Protein AF-A0A8H3LZX5-F1 (afdb_monomer)

Nearest PDB structures (foldseek):
  8cwy-assembly1_F  TM=4.988E-01  e=9.018E+00  synthetic construct

Mean predicted aligned error: 12.33 Å

Organism: NCBI:txid94130

Secondary structure (DSSP, 8-state):
------HHHHHHHHHHHHHH-SSHHHHHHHHHHHHHHHHHTT--HHHHHTT--HHHHHHHHHHHHHHHHHHHHTT----S---HHHHHHHHHT--TTSSTHHHHHHHHHHHHTT-

Sequence (115 aa):
MWDSFSEKEVKAIARVIAKTSPNPVACTSN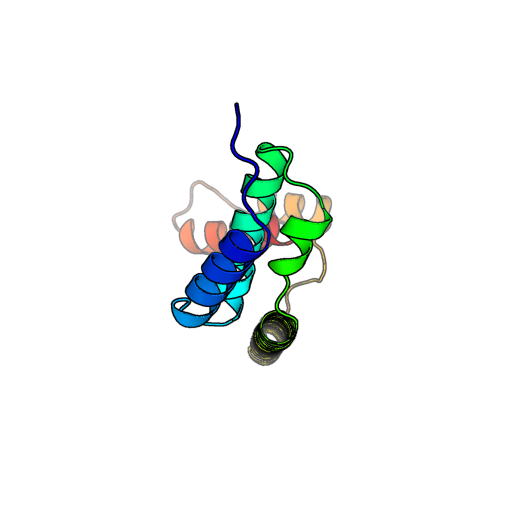LSRLRIELQKLNTPKAVIKVTKIPEITTLSNKIQKKKSLLCEDEGIHYPDYFSLESVKEKLNLYDVSKTSIVQALANVMIMLCRN

pLDDT: mean 81.79, std 14.51, range [39.59, 97.5]

Solvent-accessible surface area (backbone atoms only — not comparable to full-atom values): 6752 Å² total; per-residue (Å²): 132,82,81,73,79,48,54,66,57,47,36,48,51,41,50,48,46,59,71,70,35,93,43,43,56,57,26,51,52,54,47,52,53,52,46,53,55,40,51,76,68,69,50,56,68,73,43,54,54,56,50,66,54,68,67,45,53,53,50,22,54,52,52,53,51,52,52,51,51,51,37,46,75,72,68,53,74,72,70,91,57,70,54,69,66,62,52,48,56,55,53,73,69,56,63,86,90,48,90,63,51,66,65,53,47,51,53,50,51,57,59,64,73,51,106

Foldseek 3Di:
DPPQDDLVNLLVVLVVLVVPQPALQSSVVVLVVVLVVSVVVVHDPVSNVSSDDPVSVVRNVVVVVVVVVVCVVVVVDDPLADDPVNLVVLVVPDDPVDPCCVVSVVVNVSRVVRD

Structure (mmCIF, N/CA/C/O backbone):
data_AF-A0A8H3LZX5-F1
#
_entry.id   AF-A0A8H3LZX5-F1
#
loop_
_atom_site.group_PDB
_atom_site.id
_atom_site.type_symbol
_atom_site.label_atom_id
_atom_site.label_alt_id
_atom_site.label_comp_id
_atom_site.label_asym_id
_atom_site.label_entity_id
_atom_site.label_seq_id
_atom_site.pdbx_PDB_ins_code
_atom_site.Cartn_x
_atom_site.Cartn_y
_atom_site.Cartn_z
_atom_site.occupancy
_atom_site.B_iso_or_equiv
_atom_site.auth_seq_id
_atom_site.auth_comp_id
_atom_site.auth_asym_id
_atom_site.auth_atom_id
_atom_site.pdbx_PDB_model_num
ATOM 1 N N . MET A 1 1 ? -22.753 18.251 14.763 1.00 39.59 1 MET A N 1
ATOM 2 C CA . MET A 1 1 ? -22.286 16.953 15.284 1.00 39.59 1 MET A CA 1
ATOM 3 C C . MET A 1 1 ? -21.623 16.264 14.106 1.00 39.59 1 MET A C 1
ATOM 5 O O . MET A 1 1 ? -22.315 16.002 13.138 1.00 39.59 1 MET A O 1
ATOM 9 N N . TRP A 1 2 ? -20.292 16.168 14.076 1.00 47.31 2 TRP A N 1
ATOM 10 C CA . TRP A 1 2 ? -19.619 15.420 13.012 1.00 47.31 2 TRP A CA 1
ATOM 11 C C . TRP A 1 2 ? -19.793 13.953 13.366 1.00 47.31 2 TRP A C 1
ATOM 13 O O . TRP A 1 2 ? -19.258 13.527 14.389 1.00 47.31 2 TRP A O 1
ATOM 23 N N . ASP A 1 3 ? -20.587 13.221 12.592 1.00 57.88 3 ASP A N 1
ATOM 24 C CA . ASP A 1 3 ? -20.697 11.782 12.785 1.00 57.88 3 ASP A CA 1
ATOM 25 C C . ASP A 1 3 ? -19.311 11.186 12.546 1.00 57.88 3 ASP A C 1
ATOM 27 O O . ASP A 1 3 ? -18.765 11.198 11.441 1.00 57.88 3 ASP A O 1
ATOM 31 N N . SER A 1 4 ? -18.680 10.753 13.631 1.00 71.25 4 SER A N 1
ATOM 32 C CA . SER A 1 4 ? -17.426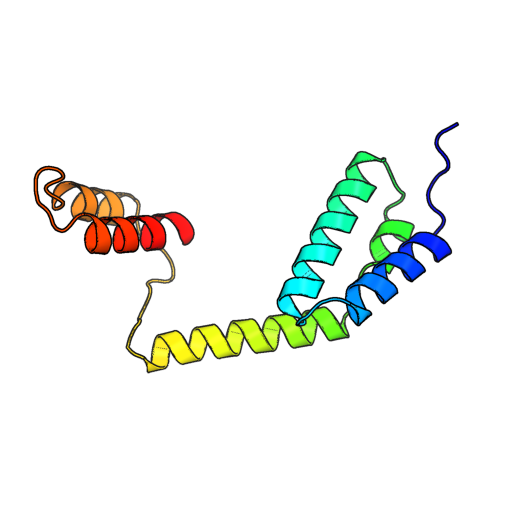 10.031 13.581 1.00 71.25 4 SER A CA 1
ATOM 33 C C . SER A 1 4 ? -17.691 8.726 12.840 1.00 71.25 4 SER A C 1
ATOM 35 O O . SER A 1 4 ? -18.433 7.876 13.327 1.00 71.25 4 SER A O 1
ATOM 37 N N . PHE A 1 5 ? -17.096 8.574 11.651 1.00 77.50 5 PHE A N 1
ATOM 38 C CA . PHE A 1 5 ? -17.208 7.345 10.869 1.00 77.50 5 PHE A CA 1
ATOM 39 C C . PHE A 1 5 ? -16.943 6.129 11.757 1.00 77.50 5 PHE A C 1
ATOM 41 O O . PHE A 1 5 ? -15.894 6.031 12.408 1.00 77.50 5 PHE A O 1
ATOM 48 N N . SER A 1 6 ? -17.887 5.192 11.779 1.00 89.00 6 SER A N 1
ATOM 49 C CA . SER A 1 6 ? -17.730 3.983 12.569 1.00 89.00 6 SER A CA 1
ATOM 50 C C . SER A 1 6 ? -16.642 3.095 11.969 1.00 89.00 6 SER A C 1
ATOM 52 O O . SER A 1 6 ? -16.397 3.067 10.757 1.00 89.00 6 SER A O 1
ATOM 54 N N . GLU A 1 7 ? -16.004 2.288 12.816 1.00 92.06 7 GLU A N 1
ATOM 55 C CA . GLU A 1 7 ? -15.012 1.309 12.366 1.00 92.06 7 GLU A CA 1
ATOM 56 C C . GLU A 1 7 ? -15.577 0.377 11.278 1.00 92.06 7 GLU A C 1
ATOM 58 O O . GLU A 1 7 ? -14.888 0.033 10.315 1.00 92.06 7 GLU A O 1
ATOM 63 N N . LYS A 1 8 ? -16.855 -0.003 11.403 1.00 93.00 8 LYS A N 1
ATOM 64 C CA . LYS A 1 8 ? -17.537 -0.893 10.457 1.00 93.00 8 LYS A CA 1
ATOM 65 C C . LYS A 1 8 ? -17.676 -0.259 9.075 1.00 93.00 8 LYS A C 1
ATOM 67 O O . LYS A 1 8 ? -17.392 -0.938 8.088 1.00 93.00 8 LYS A O 1
ATOM 72 N N . GLU A 1 9 ? -18.059 1.013 9.002 1.00 92.94 9 GLU A N 1
ATOM 73 C CA . GLU A 1 9 ? -18.208 1.745 7.737 1.00 92.94 9 GLU A CA 1
ATOM 74 C C . GLU A 1 9 ? -16.864 1.908 7.033 1.00 92.94 9 GLU A C 1
ATOM 76 O O . GLU A 1 9 ? -16.721 1.530 5.870 1.00 92.94 9 GLU A O 1
ATOM 81 N N . VAL A 1 10 ? -15.838 2.363 7.758 1.00 94.50 10 VAL A N 1
ATOM 82 C CA . VAL A 1 10 ? -14.487 2.526 7.199 1.00 94.50 10 VAL A CA 1
ATOM 83 C C . VAL A 1 10 ? -13.930 1.190 6.708 1.00 94.50 10 VAL A C 1
ATOM 85 O O . VAL A 1 10 ? -13.340 1.111 5.625 1.00 94.50 10 VAL A O 1
ATOM 88 N N . LYS A 1 11 ? -14.164 0.106 7.457 1.00 95.50 11 LYS A N 1
ATOM 89 C CA . LYS A 1 11 ? -13.765 -1.247 7.053 1.00 95.50 11 LYS A CA 1
ATOM 90 C C . LYS A 1 11 ? -14.522 -1.726 5.812 1.00 95.50 11 LYS A C 1
ATOM 92 O O . LYS A 1 11 ? -13.937 -2.440 4.998 1.00 95.50 11 LYS A O 1
ATOM 97 N N . ALA A 1 12 ? -15.799 -1.376 5.662 1.00 96.12 12 ALA A N 1
ATOM 98 C CA . ALA A 1 12 ? -16.585 -1.717 4.478 1.00 96.12 12 ALA A CA 1
ATOM 99 C C . ALA A 1 12 ? -16.066 -0.976 3.237 1.00 96.12 12 ALA A C 1
ATOM 101 O O . ALA A 1 12 ? -15.797 -1.618 2.223 1.00 96.12 12 ALA A O 1
ATOM 102 N N . ILE A 1 13 ? -15.813 0.332 3.346 1.00 95.62 13 ILE A N 1
ATOM 103 C CA . ILE A 1 13 ? -15.239 1.147 2.264 1.00 95.62 13 ILE A CA 1
ATOM 104 C C . ILE A 1 13 ? -13.882 0.585 1.829 1.00 95.62 13 ILE A C 1
ATOM 106 O O . ILE A 1 13 ? -13.653 0.371 0.640 1.00 95.62 13 ILE A O 1
ATOM 110 N N . ALA A 1 14 ? -12.997 0.272 2.781 1.00 96.44 14 ALA A N 1
ATOM 111 C CA . ALA A 1 14 ? -11.688 -0.301 2.473 1.00 96.44 14 ALA A CA 1
ATOM 112 C C . ALA A 1 14 ? -11.792 -1.632 1.702 1.00 96.44 14 ALA A C 1
ATOM 114 O O . ALA A 1 14 ? -11.022 -1.863 0.770 1.00 96.44 14 ALA A O 1
ATOM 115 N N . ARG A 1 15 ? -12.766 -2.491 2.041 1.00 96.25 15 ARG A N 1
ATOM 116 C CA . ARG A 1 15 ? -13.022 -3.742 1.304 1.00 96.25 15 ARG A CA 1
ATOM 117 C C . ARG A 1 15 ? -13.571 -3.495 -0.094 1.00 96.25 15 ARG A C 1
ATOM 119 O O . ARG A 1 15 ? -13.171 -4.193 -1.020 1.00 96.25 15 ARG A O 1
ATOM 126 N N . VAL A 1 16 ? -14.467 -2.521 -0.255 1.0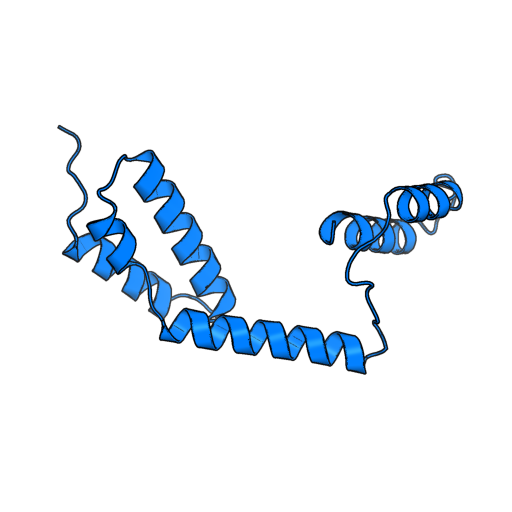0 97.50 16 VAL A N 1
ATOM 127 C CA . VAL A 1 16 ? -14.976 -2.138 -1.577 1.00 97.50 16 VAL A CA 1
ATOM 128 C C . VAL A 1 16 ? -13.823 -1.656 -2.451 1.00 97.50 16 VAL A C 1
ATOM 130 O O . VAL A 1 16 ? -13.659 -2.189 -3.541 1.00 97.50 16 VAL A O 1
ATOM 133 N N . ILE A 1 17 ? -12.965 -0.761 -1.944 1.00 96.81 17 ILE A N 1
ATOM 134 C CA . ILE A 1 17 ? -11.755 -0.305 -2.650 1.00 96.81 17 ILE A CA 1
ATOM 135 C C . ILE A 1 17 ? -10.876 -1.494 -3.048 1.00 96.81 17 ILE A C 1
ATOM 137 O O . ILE A 1 17 ? -10.421 -1.556 -4.188 1.00 96.81 17 ILE A O 1
ATOM 141 N N . ALA A 1 18 ? -10.654 -2.452 -2.145 1.00 95.56 18 ALA A N 1
ATOM 142 C CA . ALA A 1 18 ? -9.858 -3.640 -2.446 1.00 95.56 18 ALA A CA 1
ATOM 143 C C . ALA A 1 18 ? -10.461 -4.512 -3.552 1.00 95.56 18 ALA A C 1
ATOM 145 O O . ALA A 1 18 ? -9.720 -5.064 -4.360 1.00 95.56 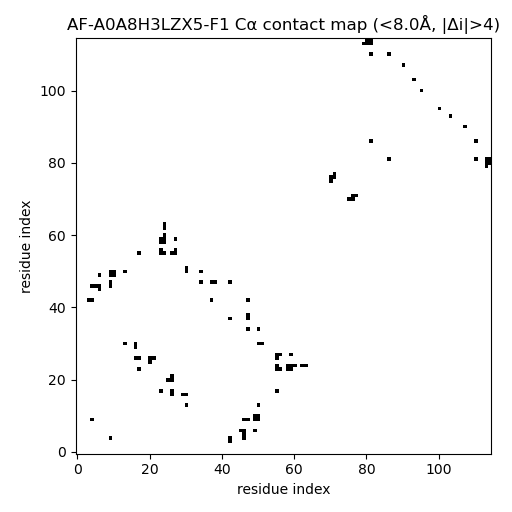18 ALA A O 1
ATOM 146 N N . LYS A 1 19 ? -11.792 -4.606 -3.614 1.00 95.94 19 LYS A N 1
ATOM 147 C CA . LYS A 1 19 ? -12.507 -5.403 -4.615 1.00 95.94 19 LYS A CA 1
ATOM 148 C C . LYS A 1 19 ? -12.602 -4.713 -5.978 1.00 95.94 19 LYS A C 1
ATOM 150 O O . LYS A 1 19 ? -12.592 -5.397 -6.994 1.00 95.94 19 LYS A O 1
ATOM 155 N N . THR A 1 20 ? -12.736 -3.389 -6.008 1.00 96.50 20 THR A N 1
ATOM 156 C CA . THR A 1 20 ? -12.939 -2.619 -7.248 1.00 96.50 20 THR A CA 1
ATOM 157 C C . THR A 1 20 ? -11.643 -2.115 -7.869 1.00 96.50 20 THR A C 1
ATOM 159 O O . THR A 1 20 ? -11.636 -1.722 -9.033 1.00 96.50 20 THR A O 1
ATOM 162 N N . SER A 1 21 ? -10.541 -2.103 -7.115 1.00 94.38 21 SER A N 1
ATOM 163 C CA . SER A 1 21 ? -9.262 -1.627 -7.632 1.00 94.38 21 SER A CA 1
ATOM 164 C C . SER A 1 21 ? -8.716 -2.571 -8.711 1.00 94.38 21 SER A C 1
ATOM 166 O O . SER A 1 21 ? -8.662 -3.780 -8.494 1.00 94.38 21 SER A O 1
ATOM 168 N N . PRO A 1 22 ? -8.225 -2.039 -9.844 1.00 93.69 22 PRO A N 1
ATOM 169 C CA . PRO A 1 22 ? -7.795 -2.853 -10.983 1.00 93.69 22 PRO A CA 1
ATOM 170 C C . PRO A 1 22 ? -6.516 -3.656 -10.713 1.00 93.69 22 PRO A C 1
ATOM 172 O O . PRO A 1 22 ? -6.223 -4.617 -11.415 1.00 93.69 22 PRO A O 1
ATOM 175 N N . ASN A 1 23 ? -5.714 -3.247 -9.726 1.00 94.38 23 ASN A N 1
ATOM 176 C CA . ASN A 1 23 ? -4.531 -3.977 -9.284 1.00 94.38 23 ASN A CA 1
ATOM 177 C C . ASN A 1 23 ? -4.139 -3.578 -7.843 1.00 94.38 23 ASN A C 1
ATOM 179 O O . ASN A 1 23 ? -4.587 -2.534 -7.350 1.00 94.38 23 ASN A O 1
ATOM 183 N N . PRO A 1 24 ? -3.266 -4.355 -7.171 1.00 94.44 24 PRO A N 1
ATOM 184 C CA . PRO A 1 24 ? -2.840 -4.072 -5.799 1.00 94.44 24 PRO A CA 1
ATOM 185 C C . PRO A 1 24 ? -2.147 -2.716 -5.600 1.00 94.44 24 PRO A C 1
ATOM 187 O O . PRO A 1 24 ? -2.303 -2.123 -4.538 1.00 94.44 24 PRO A O 1
ATOM 190 N N . VAL A 1 25 ? -1.432 -2.190 -6.602 1.00 93.12 25 VAL A N 1
ATOM 191 C CA . VAL A 1 25 ? -0.743 -0.883 -6.520 1.00 93.12 25 VAL A CA 1
ATOM 192 C C . VAL A 1 25 ? -1.747 0.275 -6.573 1.00 93.12 25 VAL A C 1
ATOM 194 O O . VAL A 1 25 ? -1.668 1.231 -5.804 1.00 93.12 25 VAL A O 1
ATOM 197 N N . ALA A 1 26 ? -2.750 0.183 -7.446 1.00 93.12 26 ALA A N 1
ATOM 198 C CA . ALA A 1 26 ? -3.860 1.132 -7.465 1.00 93.12 26 ALA A CA 1
ATOM 199 C C . ALA A 1 26 ? -4.656 1.063 -6.150 1.00 93.12 26 ALA A C 1
ATOM 201 O O . ALA A 1 26 ? -5.011 2.095 -5.578 1.00 93.12 26 ALA A O 1
ATOM 202 N N . CYS A 1 27 ? -4.864 -0.148 -5.624 1.00 96.62 27 CYS A N 1
ATOM 203 C CA . CYS A 1 27 ? -5.532 -0.346 -4.345 1.00 96.62 27 CYS A CA 1
ATOM 204 C C . CYS A 1 27 ? -4.779 0.312 -3.181 1.00 96.62 27 CYS A C 1
ATOM 206 O O . CYS A 1 27 ? -5.405 0.985 -2.359 1.00 96.62 27 CYS A O 1
ATOM 208 N N . THR A 1 28 ? -3.455 0.141 -3.082 1.00 95.50 28 THR A N 1
ATOM 209 C CA . THR A 1 28 ? -2.660 0.769 -2.013 1.00 95.50 28 THR A CA 1
ATOM 210 C C . THR A 1 28 ? -2.723 2.290 -2.088 1.00 95.50 28 THR A C 1
ATOM 212 O O . THR A 1 28 ? -2.911 2.930 -1.053 1.00 95.50 28 THR A O 1
ATOM 215 N N . SER A 1 29 ? -2.654 2.866 -3.291 1.00 94.38 29 SER A N 1
ATOM 216 C CA . SER A 1 29 ? -2.807 4.310 -3.513 1.00 94.38 29 SER A CA 1
ATOM 217 C C . SER A 1 29 ? -4.169 4.831 -3.035 1.00 94.38 29 SER A C 1
ATOM 219 O O . SER A 1 29 ? -4.237 5.770 -2.235 1.00 94.38 29 SER A O 1
ATOM 221 N N . ASN A 1 30 ? -5.258 4.166 -3.430 1.00 96.62 30 ASN A N 1
ATOM 222 C CA . ASN A 1 30 ? -6.617 4.532 -3.024 1.00 96.62 30 ASN A CA 1
ATOM 223 C C . ASN A 1 30 ? -6.813 4.440 -1.502 1.00 96.62 30 ASN A C 1
ATOM 225 O O . ASN A 1 30 ? -7.369 5.351 -0.889 1.00 96.62 30 ASN A O 1
ATOM 229 N N . LEU A 1 31 ? -6.306 3.377 -0.867 1.00 97.06 31 LEU A N 1
ATOM 230 C CA . LEU A 1 31 ? -6.360 3.228 0.590 1.00 97.06 31 LEU A CA 1
ATOM 231 C C . LEU A 1 31 ? -5.525 4.292 1.315 1.00 97.06 31 LEU A C 1
ATOM 233 O O . LEU A 1 31 ? -5.912 4.738 2.391 1.00 97.06 31 LEU A O 1
ATOM 237 N N . SER A 1 32 ? -4.390 4.715 0.757 1.00 96.19 32 SER A N 1
ATOM 238 C CA . SER A 1 32 ? -3.591 5.807 1.324 1.00 96.19 32 SER A CA 1
ATOM 239 C C . SER A 1 32 ? -4.320 7.146 1.248 1.00 96.19 32 SER A C 1
ATOM 241 O O . SER A 1 32 ? -4.356 7.863 2.246 1.00 96.19 32 SER A O 1
ATOM 243 N N . ARG A 1 33 ? -4.981 7.443 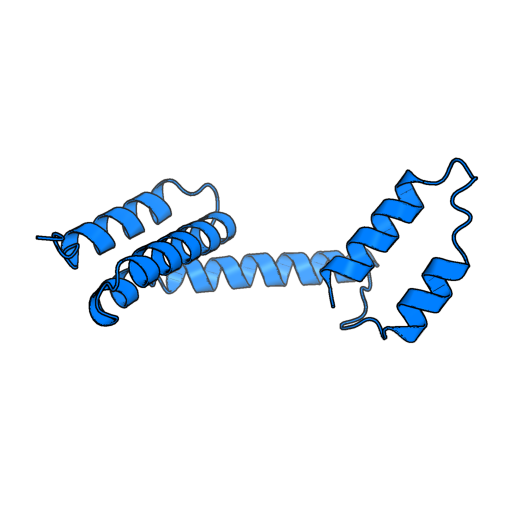0.122 1.00 96.88 33 ARG A N 1
ATOM 244 C CA . ARG A 1 33 ? -5.846 8.627 -0.006 1.00 96.88 33 ARG A CA 1
ATOM 245 C C . ARG A 1 33 ? -6.976 8.614 1.023 1.00 96.88 33 ARG A C 1
ATOM 247 O O . ARG A 1 33 ? -7.151 9.600 1.728 1.00 96.88 33 ARG A O 1
ATOM 254 N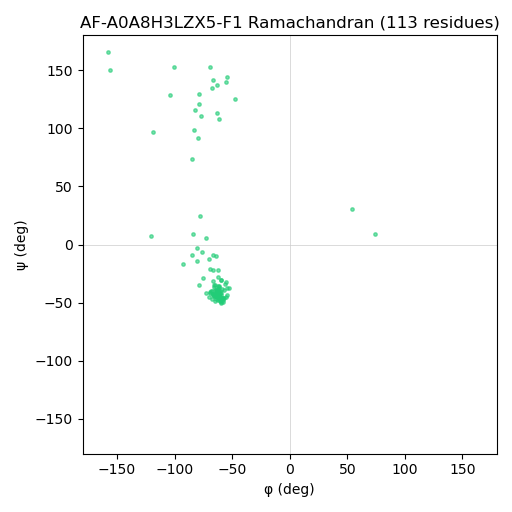 N . LEU A 1 34 ? -7.663 7.480 1.191 1.00 95.88 34 LEU A N 1
ATOM 255 C CA . LEU A 1 34 ? -8.701 7.323 2.218 1.00 95.88 34 LEU A CA 1
ATOM 256 C C . LEU A 1 34 ? -8.175 7.659 3.624 1.00 95.88 34 LEU A C 1
ATOM 258 O O . LEU A 1 34 ? -8.843 8.355 4.381 1.00 95.88 34 LEU A O 1
ATOM 262 N N . ARG A 1 35 ? -6.967 7.205 3.981 1.00 96.06 35 ARG A N 1
ATOM 263 C CA . ARG A 1 35 ? -6.372 7.496 5.299 1.00 96.06 35 ARG A CA 1
ATOM 264 C C . ARG A 1 35 ? -6.093 8.982 5.499 1.00 96.06 35 ARG A C 1
ATOM 266 O O . ARG A 1 35 ? -6.315 9.468 6.601 1.00 96.06 35 ARG A O 1
ATOM 273 N N . ILE A 1 36 ? -5.626 9.679 4.464 1.00 96.00 36 ILE A N 1
ATOM 274 C CA . ILE A 1 36 ? -5.375 11.127 4.516 1.00 96.00 36 ILE A CA 1
ATOM 275 C C . ILE A 1 36 ? -6.685 11.881 4.760 1.00 96.00 36 ILE A C 1
ATOM 277 O O . ILE A 1 36 ? -6.740 12.744 5.632 1.00 96.00 36 ILE A O 1
ATOM 281 N N . GLU A 1 37 ? -7.756 11.524 4.052 1.00 95.06 37 GLU A N 1
ATOM 282 C CA . GLU A 1 37 ? -9.061 12.165 4.252 1.00 95.06 37 GLU A CA 1
ATOM 283 C C . GLU A 1 37 ? -9.628 11.884 5.652 1.00 95.06 37 GLU A C 1
ATOM 285 O O . GLU A 1 37 ? -10.064 12.804 6.340 1.00 95.06 37 GLU A O 1
ATOM 290 N N . LEU A 1 38 ? -9.520 10.648 6.150 1.00 93.75 38 LEU A N 1
ATOM 291 C CA . LEU A 1 38 ? -9.926 10.321 7.523 1.00 93.75 38 LEU A CA 1
ATOM 292 C C . LEU A 1 38 ? -9.121 11.102 8.578 1.00 93.75 38 LEU A C 1
ATOM 294 O O . LEU A 1 38 ? -9.678 11.502 9.601 1.00 93.75 38 LEU A O 1
ATOM 298 N N . GLN A 1 39 ? -7.828 11.346 8.338 1.00 93.56 39 GLN A N 1
ATOM 299 C CA . GLN A 1 39 ? -6.986 12.165 9.218 1.00 93.56 39 GLN A CA 1
ATOM 300 C C . GLN A 1 39 ? -7.429 13.629 9.239 1.00 93.56 39 GLN A C 1
ATOM 302 O O . GLN A 1 39 ? -7.509 14.206 10.320 1.00 93.56 39 GLN A O 1
ATOM 307 N N . LYS A 1 40 ? -7.768 14.213 8.081 1.00 94.50 40 LYS A N 1
ATOM 308 C CA . LYS A 1 40 ? -8.304 15.585 7.994 1.00 94.50 40 LYS A CA 1
ATOM 309 C C . LYS A 1 40 ? -9.608 15.750 8.777 1.00 94.50 40 LYS A C 1
ATOM 311 O O . LYS A 1 40 ? -9.873 16.820 9.310 1.00 94.50 40 LYS A O 1
ATOM 316 N N . LEU A 1 41 ? -10.390 14.678 8.882 1.00 90.75 41 LEU A N 1
ATOM 317 C 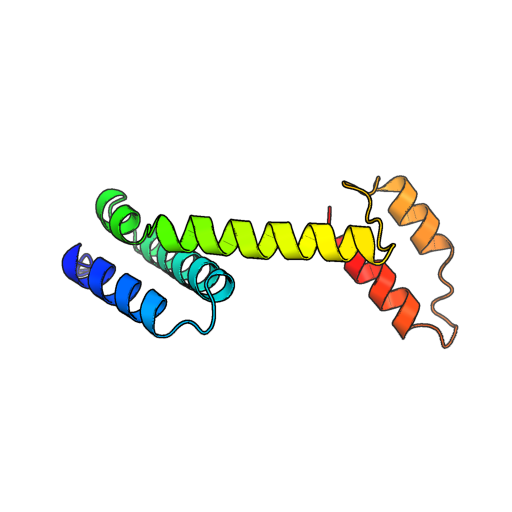CA . LEU A 1 41 ? -11.633 14.629 9.652 1.00 90.75 41 LEU A CA 1
ATOM 318 C C . LEU A 1 41 ? -11.426 14.335 11.149 1.00 90.75 41 LEU A C 1
ATOM 320 O O . LEU A 1 41 ? -12.395 14.068 11.853 1.00 90.75 41 LEU A O 1
ATOM 324 N N . ASN A 1 42 ? -10.183 14.344 11.648 1.00 90.12 42 ASN A N 1
ATOM 325 C CA . ASN A 1 42 ? -9.841 13.985 13.030 1.00 90.12 42 ASN A CA 1
ATOM 326 C C . ASN A 1 42 ? -10.356 12.593 13.454 1.00 90.12 42 ASN A C 1
ATOM 328 O O . ASN A 1 42 ? -10.643 12.347 14.626 1.00 90.12 42 ASN A O 1
ATOM 332 N N . THR A 1 43 ? -10.454 11.656 12.504 1.00 91.06 43 THR A N 1
ATOM 333 C CA . THR A 1 43 ? -10.906 10.287 12.783 1.00 91.06 43 THR A CA 1
ATOM 334 C C . THR A 1 43 ? -9.918 9.587 13.729 1.00 91.06 43 THR A C 1
ATOM 336 O O . THR A 1 43 ? -8.702 9.666 13.510 1.00 91.06 43 THR A O 1
ATOM 339 N N . PRO A 1 44 ? -10.385 8.838 14.749 1.00 92.94 44 PRO A N 1
ATOM 340 C CA . PRO A 1 44 ? -9.499 8.120 15.658 1.00 92.94 44 PRO A CA 1
ATOM 341 C C . PRO A 1 44 ? -8.531 7.179 14.928 1.00 92.94 44 PRO A C 1
ATOM 343 O O . PRO A 1 44 ? -8.907 6.439 14.015 1.00 92.94 44 PRO A O 1
ATOM 346 N N . LYS A 1 45 ? -7.273 7.127 15.387 1.00 92.06 45 LYS A N 1
ATOM 347 C CA . LYS A 1 45 ? -6.229 6.270 14.789 1.00 92.06 45 LYS A CA 1
ATOM 348 C C . LYS A 1 45 ? -6.626 4.788 14.724 1.00 92.06 45 LYS A C 1
ATOM 350 O O . LYS A 1 45 ? -6.220 4.102 13.787 1.00 92.06 45 LYS A O 1
ATOM 355 N N . ALA A 1 46 ? -7.415 4.299 15.685 1.00 92.00 46 ALA A N 1
ATOM 356 C CA . ALA A 1 46 ? -7.929 2.926 15.702 1.00 92.00 46 ALA A CA 1
ATOM 357 C C . ALA A 1 46 ? -8.821 2.627 14.482 1.00 92.00 46 ALA A C 1
ATOM 359 O O . ALA A 1 46 ? -8.620 1.618 13.809 1.00 92.00 46 ALA A O 1
ATOM 360 N N . VAL A 1 47 ? -9.709 3.560 14.129 1.00 91.81 47 VAL A N 1
ATOM 361 C CA . VAL A 1 47 ? -10.589 3.466 12.956 1.00 91.81 47 VAL A CA 1
ATOM 362 C C . VAL A 1 47 ? -9.781 3.574 11.659 1.00 91.81 47 VAL A C 1
ATOM 364 O O . VAL A 1 47 ? -9.962 2.791 10.735 1.00 91.81 47 VAL A O 1
ATOM 367 N N . ILE A 1 48 ? -8.793 4.467 11.586 1.00 93.56 48 ILE A N 1
ATOM 368 C CA . ILE A 1 48 ? -7.915 4.548 10.403 1.00 93.56 48 ILE A CA 1
ATOM 369 C C . ILE A 1 48 ? -7.151 3.230 10.199 1.00 93.56 48 ILE A C 1
ATOM 371 O O . ILE A 1 48 ? -6.950 2.787 9.065 1.00 93.56 48 ILE A O 1
ATOM 375 N N . LYS A 1 49 ? -6.740 2.564 11.286 1.00 95.19 49 LYS A N 1
ATOM 376 C CA . LYS A 1 49 ? -5.962 1.320 11.233 1.00 95.19 49 LYS A CA 1
ATOM 377 C C . LYS A 1 49 ? -6.721 0.177 10.556 1.00 95.19 49 LYS A C 1
ATOM 379 O O . LYS A 1 49 ? -6.068 -0.646 9.917 1.00 95.19 49 LYS A O 1
ATOM 384 N N . VAL A 1 50 ? -8.056 0.155 10.596 1.00 95.81 50 VAL A N 1
ATOM 385 C CA . VAL A 1 50 ? -8.844 -0.903 9.932 1.00 95.81 50 VAL A CA 1
ATOM 386 C C . VAL A 1 50 ? -8.826 -0.834 8.406 1.00 95.81 50 VAL A C 1
ATOM 388 O O . VAL A 1 50 ? -9.179 -1.806 7.746 1.00 95.81 50 VAL A O 1
ATOM 391 N N . THR A 1 51 ? -8.348 0.273 7.832 1.00 96.00 51 THR A N 1
ATOM 392 C CA . THR A 1 51 ? -8.091 0.391 6.386 1.00 96.00 51 THR A CA 1
ATOM 393 C C . THR A 1 51 ? -6.811 -0.326 5.943 1.00 96.00 51 THR A C 1
ATOM 395 O O . THR A 1 51 ? -6.491 -0.343 4.752 1.00 96.00 51 THR A O 1
ATOM 398 N N . LYS A 1 52 ? -5.996 -0.851 6.870 1.00 94.50 52 LYS A N 1
ATOM 399 C CA . LYS A 1 52 ? -4.782 -1.600 6.527 1.00 94.50 52 LYS A CA 1
ATOM 400 C C . LYS A 1 52 ? -5.158 -3.021 6.120 1.00 94.50 52 LYS A C 1
ATOM 402 O O . LYS A 1 52 ? -5.709 -3.768 6.918 1.00 94.50 52 LYS A O 1
ATOM 407 N N . ILE A 1 53 ? -4.799 -3.387 4.892 1.00 95.19 53 ILE A N 1
ATOM 408 C CA . ILE A 1 53 ? -5.005 -4.725 4.331 1.00 95.19 53 ILE A CA 1
ATOM 409 C C . ILE A 1 53 ? -3.615 -5.289 3.997 1.00 95.19 53 ILE A C 1
ATOM 411 O O . ILE A 1 53 ? -3.057 -4.927 2.959 1.00 95.19 53 ILE A O 1
ATOM 415 N N . PRO A 1 54 ? -3.009 -6.103 4.886 1.00 94.12 54 PRO A N 1
ATOM 416 C CA . PRO A 1 54 ? -1.624 -6.558 4.736 1.00 94.12 54 PRO A CA 1
ATOM 417 C C . PRO A 1 54 ? -1.359 -7.298 3.422 1.00 94.12 54 PRO A C 1
ATOM 419 O O . PRO A 1 54 ? -0.339 -7.063 2.784 1.00 94.12 54 PRO A O 1
ATOM 422 N N . GLU A 1 55 ? -2.303 -8.128 2.982 1.00 95.56 55 GLU A N 1
ATOM 423 C CA . GLU A 1 55 ? -2.220 -8.889 1.730 1.00 95.56 55 GLU A CA 1
ATOM 424 C C . GLU A 1 55 ? -2.026 -7.975 0.512 1.00 95.56 55 GLU A C 1
ATOM 426 O O . GLU A 1 55 ? -1.136 -8.203 -0.306 1.00 95.56 55 GLU A O 1
ATOM 431 N N . ILE A 1 56 ? -2.800 -6.887 0.433 1.00 94.12 56 ILE A N 1
ATOM 432 C CA . ILE A 1 56 ? -2.698 -5.889 -0.640 1.00 94.12 56 ILE A CA 1
ATOM 433 C C . ILE A 1 56 ? -1.334 -5.196 -0.611 1.00 94.12 56 ILE A C 1
ATOM 435 O O . ILE A 1 56 ? -0.721 -5.014 -1.663 1.00 94.12 56 ILE A O 1
ATOM 439 N N . THR A 1 57 ? -0.830 -4.847 0.576 1.00 91.94 57 THR A N 1
ATOM 440 C CA . THR A 1 57 ? 0.508 -4.255 0.729 1.00 91.94 57 THR A CA 1
ATOM 441 C C . THR A 1 57 ? 1.593 -5.208 0.229 1.00 91.94 57 THR A C 1
ATOM 443 O O . THR A 1 57 ? 2.440 -4.810 -0.568 1.00 91.94 57 THR A O 1
ATOM 446 N N . THR A 1 58 ? 1.547 -6.477 0.637 1.00 95.81 58 THR A N 1
ATOM 447 C CA . THR A 1 58 ? 2.518 -7.495 0.215 1.00 95.81 58 THR A CA 1
ATOM 448 C C . THR A 1 58 ? 2.503 -7.691 -1.302 1.00 95.81 58 THR A C 1
ATOM 450 O O . THR A 1 58 ? 3.560 -7.710 -1.936 1.00 95.81 58 THR A O 1
ATOM 453 N N . LEU A 1 59 ? 1.315 -7.779 -1.909 1.00 95.31 59 LEU A N 1
ATOM 454 C CA . LEU A 1 59 ? 1.168 -7.920 -3.360 1.00 95.31 59 LEU A CA 1
ATOM 455 C C . LEU A 1 59 ? 1.653 -6.676 -4.117 1.00 95.31 59 LEU A C 1
ATOM 457 O O . LEU A 1 59 ? 2.375 -6.811 -5.104 1.00 95.31 59 LEU A O 1
ATOM 461 N N . SER A 1 60 ? 1.303 -5.475 -3.646 1.00 93.31 60 SER A N 1
ATOM 462 C CA . SER A 1 60 ? 1.765 -4.205 -4.223 1.00 93.31 60 SER A CA 1
ATOM 463 C C . SER A 1 60 ? 3.290 -4.125 -4.228 1.00 93.31 60 SER A C 1
ATOM 465 O O . SER A 1 60 ? 3.887 -3.885 -5.277 1.00 93.31 60 SER A O 1
ATOM 467 N N . ASN A 1 61 ? 3.923 -4.415 -3.089 1.00 91.69 61 ASN A N 1
ATOM 468 C CA . ASN A 1 61 ? 5.377 -4.382 -2.954 1.00 91.69 61 ASN A CA 1
ATOM 469 C C . ASN A 1 61 ? 6.052 -5.397 -3.885 1.00 91.69 61 ASN A C 1
ATOM 471 O O . ASN A 1 61 ? 7.056 -5.082 -4.520 1.00 91.69 61 ASN A O 1
ATOM 475 N N . LYS A 1 62 ? 5.483 -6.604 -4.025 1.00 93.56 62 LYS A N 1
ATOM 476 C CA . LYS A 1 62 ? 5.994 -7.621 -4.956 1.00 93.56 62 LYS A CA 1
ATOM 477 C C . LYS A 1 62 ? 5.920 -7.152 -6.413 1.00 93.56 62 LYS A C 1
ATOM 479 O O . LYS A 1 62 ? 6.875 -7.353 -7.160 1.00 93.56 62 LYS A O 1
ATOM 484 N N . ILE A 1 63 ? 4.817 -6.511 -6.814 1.00 91.25 63 ILE A N 1
ATOM 485 C CA . ILE A 1 63 ? 4.651 -5.953 -8.167 1.00 91.25 63 ILE A CA 1
ATOM 486 C C . ILE A 1 63 ? 5.667 -4.838 -8.419 1.00 91.25 63 ILE A C 1
ATOM 488 O O . ILE A 1 63 ? 6.322 -4.837 -9.458 1.00 91.25 63 ILE A O 1
ATOM 492 N N . GLN A 1 64 ? 5.820 -3.910 -7.475 1.00 85.38 64 GLN A N 1
ATOM 493 C CA . GLN A 1 64 ? 6.765 -2.800 -7.600 1.00 85.38 64 GLN A CA 1
ATOM 494 C C . GLN A 1 64 ? 8.214 -3.296 -7.661 1.00 85.38 64 GLN A C 1
ATOM 496 O O . GLN A 1 64 ? 8.954 -2.873 -8.543 1.00 85.38 64 GLN A O 1
ATOM 501 N N . LYS A 1 65 ? 8.594 -4.266 -6.816 1.00 87.75 65 LYS A N 1
ATOM 502 C CA . LYS A 1 65 ? 9.925 -4.888 -6.857 1.00 87.75 65 LYS A CA 1
ATOM 503 C C . LYS A 1 65 ? 10.193 -5.584 -8.191 1.00 87.75 65 LYS A C 1
ATOM 505 O O . LYS A 1 65 ? 11.255 -5.392 -8.767 1.00 87.75 65 LYS A O 1
ATOM 510 N N . LYS A 1 66 ? 9.227 -6.351 -8.713 1.00 87.56 66 LYS A N 1
ATOM 511 C CA . LYS A 1 66 ? 9.363 -6.997 -10.029 1.00 87.56 66 LYS A CA 1
ATOM 512 C C . LYS A 1 66 ? 9.542 -5.968 -11.147 1.00 87.56 66 LYS A C 1
ATOM 514 O O . LYS A 1 66 ? 10.358 -6.185 -12.028 1.00 87.56 66 LYS A O 1
ATOM 519 N N . LYS A 1 67 ? 8.797 -4.859 -11.112 1.00 82.62 67 LYS A N 1
ATOM 520 C CA . LYS A 1 67 ? 8.966 -3.770 -12.084 1.00 82.62 67 LYS A CA 1
ATOM 521 C C . LYS A 1 67 ? 10.343 -3.110 -11.986 1.00 82.62 67 LYS A C 1
ATOM 523 O O . LYS A 1 67 ? 10.907 -2.806 -13.022 1.00 82.62 67 LYS A O 1
ATOM 528 N N . SER A 1 68 ? 10.875 -2.927 -10.775 1.00 75.38 68 SER A N 1
ATOM 529 C CA . SER A 1 68 ? 12.238 -2.409 -10.584 1.00 75.38 68 SER A CA 1
ATOM 530 C C . SER A 1 68 ? 13.275 -3.319 -11.238 1.00 75.38 68 SER A C 1
ATOM 532 O O . SER A 1 68 ? 14.056 -2.848 -12.052 1.00 75.38 68 SER A O 1
ATOM 534 N N . LEU A 1 69 ? 13.201 -4.626 -10.960 1.00 79.12 69 LEU A N 1
ATOM 535 C CA . LEU A 1 69 ? 14.109 -5.620 -11.541 1.00 79.12 69 LEU A CA 1
ATOM 536 C C . LEU A 1 69 ? 14.024 -5.658 -13.072 1.00 79.12 69 LEU A C 1
ATOM 538 O O . LEU A 1 69 ? 15.045 -5.694 -13.737 1.00 79.12 69 LEU A O 1
ATOM 542 N N . LEU A 1 70 ? 12.816 -5.586 -13.645 1.00 69.19 70 LEU A N 1
ATOM 543 C CA . LEU A 1 70 ? 12.658 -5.542 -15.104 1.00 69.19 70 LEU A CA 1
ATOM 544 C C . LEU A 1 70 ? 13.306 -4.299 -15.726 1.00 69.19 70 LEU A C 1
ATOM 546 O O . LEU A 1 70 ? 13.912 -4.405 -16.783 1.00 69.19 70 LEU A O 1
ATOM 550 N N . CYS A 1 71 ? 13.214 -3.136 -15.075 1.00 64.81 71 CYS A N 1
ATOM 551 C CA . CYS A 1 71 ? 13.927 -1.945 -15.536 1.00 64.81 71 CYS A CA 1
ATOM 552 C C . CYS A 1 71 ? 15.451 -2.138 -15.501 1.00 64.81 71 CYS A C 1
ATOM 554 O O . CYS A 1 71 ? 16.131 -1.721 -16.434 1.00 64.81 71 CYS A O 1
ATOM 556 N N . GLU A 1 72 ? 15.980 -2.788 -14.462 1.00 64.75 72 GLU A N 1
ATOM 557 C CA . GLU A 1 72 ? 17.408 -3.120 -14.367 1.00 64.75 72 GLU A CA 1
ATOM 558 C C . GLU A 1 72 ? 17.839 -4.077 -15.497 1.00 64.75 72 GLU A C 1
ATOM 560 O O . GLU A 1 72 ? 18.834 -3.810 -16.173 1.00 64.75 72 GLU A O 1
ATOM 565 N N . ASP A 1 73 ? 17.053 -5.126 -15.766 1.00 68.81 73 ASP A N 1
ATOM 566 C CA . ASP A 1 73 ? 17.315 -6.121 -16.819 1.00 68.81 73 ASP A CA 1
ATOM 567 C C . ASP A 1 73 ? 17.216 -5.534 -18.245 1.00 68.81 73 ASP A C 1
ATOM 569 O O . ASP A 1 73 ? 17.943 -5.954 -19.144 1.00 68.81 73 ASP A O 1
ATOM 573 N N . GLU A 1 74 ? 16.362 -4.526 -18.466 1.00 71.38 74 GLU A N 1
ATOM 574 C CA . GLU A 1 74 ? 16.261 -3.773 -19.731 1.00 71.38 74 GLU A CA 1
ATOM 575 C C . GLU A 1 74 ? 17.455 -2.818 -19.964 1.00 71.38 74 GLU A C 1
ATOM 577 O O . GLU A 1 74 ? 17.466 -2.042 -20.922 1.00 71.38 74 GLU A O 1
ATOM 582 N N . GLY A 1 75 ? 18.473 -2.852 -19.095 1.00 54.53 75 GLY A N 1
ATOM 583 C CA . GLY A 1 75 ? 19.634 -1.960 -19.146 1.00 54.53 75 GLY A CA 1
ATOM 584 C C . GLY A 1 75 ? 19.314 -0.536 -18.691 1.00 54.53 75 GLY A C 1
ATOM 585 O O . GLY A 1 75 ? 20.150 0.364 -18.812 1.00 54.53 75 GLY A O 1
ATOM 586 N N . ILE A 1 76 ? 18.116 -0.314 -18.144 1.00 55.44 76 ILE A N 1
ATOM 587 C CA . ILE A 1 76 ? 17.693 0.968 -17.596 1.00 55.44 76 ILE A CA 1
ATOM 588 C C . ILE A 1 76 ? 18.184 1.049 -16.148 1.00 55.44 76 ILE A C 1
ATOM 590 O O . ILE A 1 76 ? 17.432 0.943 -15.178 1.00 55.44 76 ILE A O 1
ATOM 594 N N . HIS A 1 77 ? 19.493 1.248 -16.007 1.00 58.50 77 HIS A N 1
ATOM 595 C CA . HIS A 1 77 ? 20.132 1.428 -14.713 1.00 58.50 77 HIS A CA 1
ATOM 596 C C . HIS A 1 77 ? 19.932 2.872 -14.241 1.00 58.50 77 HIS A C 1
ATOM 598 O O . HIS A 1 77 ? 20.704 3.780 -14.558 1.00 58.50 77 HIS A O 1
ATOM 604 N N . TYR A 1 78 ? 18.861 3.105 -13.490 1.00 57.41 78 TYR A N 1
ATOM 605 C CA . TYR A 1 78 ? 18.667 4.384 -12.820 1.00 57.41 78 TYR A CA 1
ATOM 606 C C . TYR A 1 78 ? 19.531 4.439 -11.554 1.00 57.41 78 TYR A C 1
ATOM 608 O O . TYR A 1 78 ? 19.449 3.520 -10.743 1.00 57.41 78 TYR A O 1
ATOM 616 N N . PRO A 1 79 ? 20.329 5.500 -11.349 1.00 60.84 79 PRO A N 1
ATOM 617 C CA . PRO A 1 79 ? 20.976 5.752 -10.066 1.00 60.84 79 PRO A CA 1
ATOM 618 C C . PRO A 1 79 ? 19.945 5.795 -8.927 1.00 60.84 79 PRO A C 1
ATOM 620 O O . PRO A 1 79 ? 18.842 6.316 -9.118 1.00 60.84 79 PRO A O 1
ATOM 623 N N . ASP A 1 80 ? 20.315 5.291 -7.746 1.00 59.19 80 ASP A N 1
ATOM 624 C CA . ASP A 1 80 ? 19.478 5.353 -6.533 1.00 59.19 80 ASP A CA 1
ATOM 625 C C . ASP A 1 80 ? 19.198 6.797 -6.083 1.00 59.19 80 ASP A C 1
ATOM 627 O O . ASP A 1 80 ? 18.222 7.058 -5.386 1.00 59.19 80 ASP A O 1
ATOM 631 N N . TYR A 1 81 ? 20.049 7.735 -6.501 1.00 62.44 81 TYR A N 1
ATOM 632 C CA . TYR A 1 81 ? 19.919 9.170 -6.290 1.00 62.44 81 TYR A CA 1
ATOM 633 C C . TYR A 1 81 ? 20.712 9.922 -7.365 1.00 62.44 81 TYR A C 1
ATOM 635 O O . TYR A 1 81 ? 21.746 9.444 -7.843 1.00 62.44 81 TYR A O 1
ATOM 643 N N . PHE A 1 82 ? 20.264 11.125 -7.727 1.00 64.00 82 PHE A N 1
ATOM 644 C CA . PHE A 1 82 ? 21.063 12.060 -8.517 1.00 64.00 82 PHE A CA 1
ATOM 645 C C . PHE A 1 82 ? 21.588 13.162 -7.593 1.00 64.00 82 PHE A C 1
ATOM 647 O O . PHE A 1 82 ? 20.824 13.787 -6.863 1.00 64.00 82 PHE A O 1
ATOM 654 N N . SER A 1 83 ? 22.895 13.442 -7.613 1.00 74.25 83 SER A N 1
ATOM 655 C CA . SER A 1 83 ? 23.389 14.637 -6.923 1.00 74.25 83 SER A CA 1
ATOM 656 C C . SER A 1 83 ? 22.853 15.885 -7.628 1.00 74.25 83 SER A C 1
ATOM 658 O O . SER A 1 83 ? 22.793 15.927 -8.859 1.00 74.25 83 SER A O 1
ATOM 660 N N . LEU A 1 84 ? 22.482 16.919 -6.867 1.00 74.31 84 LEU A N 1
ATOM 661 C CA . LEU A 1 84 ? 21.994 18.181 -7.443 1.00 74.31 84 LEU A CA 1
ATOM 662 C C . LEU A 1 84 ? 22.997 18.794 -8.430 1.00 74.31 84 LEU A C 1
ATOM 664 O O . LEU A 1 84 ? 22.584 19.350 -9.444 1.00 74.31 84 LEU A O 1
ATOM 668 N N . GLU A 1 85 ? 24.298 18.631 -8.181 1.00 77.00 85 GLU A N 1
ATOM 669 C CA . GLU A 1 85 ? 25.340 19.062 -9.118 1.00 77.00 85 GLU A CA 1
ATOM 670 C C . GLU A 1 85 ? 25.327 18.252 -10.419 1.00 77.00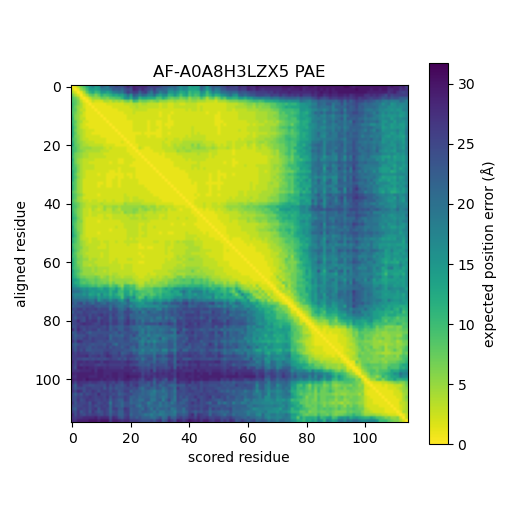 85 GLU A C 1
ATOM 672 O O . GLU A 1 85 ? 25.340 18.840 -11.495 1.00 77.00 85 GLU A O 1
ATOM 677 N N . SER A 1 86 ? 25.174 16.923 -10.361 1.00 73.81 86 SER A N 1
ATOM 678 C CA . SER A 1 86 ? 25.053 16.098 -11.574 1.00 73.81 86 SER A CA 1
ATOM 679 C C . SER A 1 86 ? 23.774 16.411 -12.361 1.00 73.81 86 SER A C 1
ATOM 681 O O . SER A 1 86 ? 23.778 16.408 -13.596 1.00 73.81 86 SER A O 1
ATOM 683 N N . VAL A 1 87 ? 22.677 16.735 -11.662 1.00 71.94 87 VAL A N 1
ATOM 684 C CA . VAL A 1 87 ? 21.434 17.206 -12.289 1.00 71.94 87 VAL A CA 1
ATOM 685 C C . VAL A 1 87 ? 21.664 18.520 -13.026 1.00 71.94 87 VAL A C 1
ATOM 687 O O . VAL A 1 87 ? 21.277 18.652 -14.187 1.00 71.94 87 VAL A O 1
ATOM 690 N N . LYS A 1 88 ? 22.322 19.475 -12.368 1.00 79.69 88 LYS A N 1
ATOM 691 C CA . LYS A 1 88 ? 22.621 20.802 -12.904 1.00 79.69 88 LYS A CA 1
ATOM 692 C C . LYS A 1 88 ? 23.578 20.745 -14.096 1.00 79.69 88 LYS A C 1
ATOM 694 O O . LYS A 1 88 ? 23.308 21.385 -15.107 1.00 79.69 88 LYS A O 1
ATOM 699 N N . GLU A 1 89 ? 24.643 19.950 -14.021 1.00 80.25 89 GLU A N 1
ATOM 700 C CA . GLU A 1 89 ? 25.574 19.741 -15.136 1.00 80.25 89 GLU A CA 1
ATOM 701 C C . GLU A 1 89 ? 24.863 19.176 -16.366 1.00 80.25 89 GLU A C 1
ATOM 703 O O . GLU A 1 89 ? 25.016 19.710 -17.463 1.00 80.25 89 GLU A O 1
ATOM 708 N N . LYS A 1 90 ? 24.014 18.154 -16.193 1.00 75.81 90 LYS A N 1
ATOM 709 C CA . LYS A 1 90 ? 23.205 17.618 -17.297 1.00 75.81 90 LYS A CA 1
ATOM 710 C C . LYS A 1 90 ? 22.210 18.637 -17.848 1.00 75.81 90 LYS A C 1
ATOM 712 O O . LYS A 1 90 ? 22.031 18.690 -19.060 1.00 75.81 90 LYS A O 1
ATOM 717 N N . LEU A 1 91 ? 21.575 19.439 -16.990 1.00 75.94 91 LEU A N 1
ATOM 718 C CA . LEU A 1 91 ? 20.655 20.500 -17.414 1.00 75.94 91 LEU A CA 1
ATOM 719 C C . LEU A 1 91 ? 21.350 21.571 -18.257 1.00 75.94 91 LEU A C 1
ATOM 721 O O . LEU A 1 91 ? 20.798 21.990 -19.269 1.00 75.94 91 LEU A O 1
ATOM 725 N N . ASN A 1 92 ? 22.577 21.945 -17.898 1.00 81.31 92 ASN A N 1
ATOM 726 C CA . ASN A 1 92 ? 23.371 22.919 -18.647 1.00 81.31 92 ASN A CA 1
ATOM 727 C C . ASN A 1 92 ? 23.780 22.427 -20.047 1.00 81.31 92 ASN A C 1
ATOM 729 O O . ASN A 1 92 ? 24.076 23.245 -20.914 1.00 81.31 92 ASN A O 1
ATOM 733 N N . LEU A 1 93 ? 23.797 21.110 -20.280 1.00 78.62 93 LEU A N 1
ATOM 734 C CA . LEU A 1 93 ? 24.077 20.520 -21.595 1.00 78.62 93 LEU A CA 1
ATOM 735 C C . LEU A 1 93 ? 22.857 20.530 -22.530 1.00 78.62 93 LEU A C 1
ATOM 737 O O . LEU A 1 93 ? 23.013 20.305 -23.732 1.00 78.62 93 LEU A O 1
ATOM 741 N N . TYR A 1 94 ? 21.647 20.768 -22.010 1.00 73.81 94 TYR A N 1
ATOM 742 C CA . TYR A 1 94 ? 20.447 20.827 -22.838 1.00 73.81 94 TYR A CA 1
ATOM 743 C C . TYR A 1 94 ? 20.287 22.200 -23.488 1.00 73.81 94 TYR A C 1
ATOM 745 O O . TYR A 1 94 ? 20.036 23.210 -22.837 1.00 73.81 94 TYR A O 1
ATOM 753 N N . ASP A 1 95 ? 20.353 22.207 -24.815 1.00 72.19 95 ASP A N 1
ATOM 754 C CA . ASP A 1 95 ? 20.005 23.359 -25.634 1.00 72.19 95 ASP A CA 1
ATOM 755 C C . ASP A 1 95 ? 18.486 23.393 -25.862 1.00 72.19 95 ASP A C 1
ATOM 757 O O . A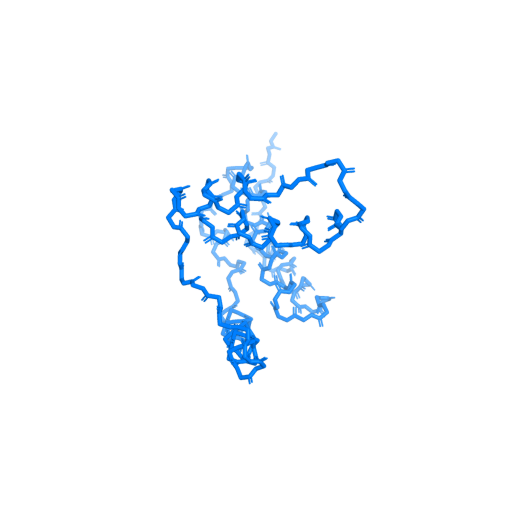SP A 1 95 ? 17.949 22.696 -26.726 1.00 72.19 95 ASP A O 1
ATOM 761 N N . VAL A 1 96 ? 17.789 24.210 -25.069 1.00 67.44 96 VAL A N 1
ATOM 762 C CA . VAL A 1 96 ? 16.325 24.377 -25.127 1.00 67.44 96 VAL A CA 1
ATOM 763 C C . VAL A 1 96 ? 15.828 24.980 -26.447 1.00 67.44 96 VAL A C 1
ATOM 765 O O . VAL A 1 96 ? 14.624 24.982 -26.694 1.00 67.44 96 VAL A O 1
ATOM 768 N N . SER A 1 97 ? 16.731 25.473 -27.304 1.00 70.62 97 SER A N 1
ATOM 769 C CA . SER A 1 97 ? 16.395 26.008 -28.627 1.00 70.62 97 SER A CA 1
ATOM 770 C C . SER A 1 97 ? 16.304 24.935 -29.725 1.00 70.62 97 SER A C 1
ATOM 772 O O . SER A 1 97 ? 15.845 25.228 -30.830 1.00 70.62 97 SER A O 1
ATOM 774 N N . LYS A 1 98 ? 16.707 23.685 -29.442 1.00 67.31 98 LYS A N 1
ATOM 775 C CA . LYS A 1 98 ? 16.723 22.577 -30.415 1.00 67.31 98 LYS A CA 1
ATOM 776 C C . LYS A 1 98 ? 15.529 21.630 -30.272 1.00 67.31 98 LYS A C 1
ATOM 778 O O . LYS A 1 98 ? 14.979 21.421 -29.199 1.00 67.31 98 LYS A O 1
ATOM 783 N N . THR A 1 99 ? 15.158 20.991 -31.383 1.00 56.06 99 THR A N 1
ATOM 784 C CA . THR A 1 99 ? 13.935 20.180 -31.561 1.00 56.06 99 THR A CA 1
ATOM 785 C C . THR A 1 99 ? 13.882 18.879 -30.735 1.00 56.06 99 THR A C 1
ATOM 787 O O . THR A 1 99 ? 12.828 18.255 -30.651 1.00 56.06 99 THR A O 1
ATOM 790 N N . SER A 1 100 ? 14.967 18.456 -30.070 1.00 58.69 100 SER A N 1
ATOM 791 C CA . SER A 1 100 ? 15.023 17.225 -29.251 1.00 58.69 100 SER A CA 1
ATOM 792 C C . SER A 1 100 ? 14.371 17.352 -27.860 1.00 58.69 100 SER A C 1
ATOM 794 O O . SER A 1 100 ? 14.679 16.585 -26.943 1.00 58.69 100 SER A O 1
ATOM 796 N N . ILE A 1 101 ? 13.421 18.283 -27.714 1.00 64.62 101 ILE A N 1
ATOM 797 C CA . ILE A 1 101 ? 12.696 18.608 -26.478 1.00 64.62 101 ILE A CA 1
ATOM 798 C C . ILE A 1 101 ? 12.060 17.378 -25.832 1.00 64.62 101 ILE A C 1
ATOM 800 O O . ILE A 1 101 ? 12.078 17.278 -24.616 1.00 64.62 101 ILE A O 1
ATOM 804 N N . VAL A 1 102 ? 11.529 16.420 -26.597 1.00 68.94 102 VAL A N 1
ATOM 805 C CA . VAL A 1 102 ? 10.774 15.294 -26.015 1.00 68.94 102 VAL A CA 1
ATOM 806 C C . VAL A 1 102 ? 11.681 14.325 -25.245 1.00 68.94 102 VAL A C 1
ATOM 808 O O . VAL A 1 102 ? 11.363 13.962 -24.115 1.00 68.94 102 VAL A O 1
ATOM 811 N N . GLN A 1 103 ? 12.835 13.953 -25.810 1.00 70.31 103 GLN A N 1
ATOM 812 C CA . GLN A 1 103 ? 13.805 13.074 -25.140 1.00 70.31 103 GLN A CA 1
ATOM 813 C C . GLN A 1 103 ? 14.471 13.796 -23.959 1.00 70.31 103 GLN A C 1
ATOM 815 O O . GLN A 1 103 ? 14.635 13.224 -22.883 1.00 70.31 103 GLN A O 1
ATOM 820 N N . ALA A 1 104 ? 14.817 15.074 -24.153 1.00 70.19 104 ALA A N 1
ATOM 821 C CA . ALA A 1 104 ? 15.374 15.927 -23.109 1.00 70.19 104 ALA A CA 1
ATOM 822 C C . ALA A 1 104 ? 14.400 16.082 -21.931 1.00 70.19 104 ALA A C 1
ATOM 824 O O . ALA A 1 104 ? 14.777 15.880 -20.780 1.00 70.19 104 ALA A O 1
ATOM 825 N N . LEU A 1 105 ? 13.127 16.353 -22.221 1.00 72.69 105 LEU A N 1
ATOM 826 C CA . LEU A 1 105 ? 12.066 16.488 -21.231 1.00 72.69 105 LEU A CA 1
ATOM 827 C C . LEU A 1 105 ? 11.825 15.174 -20.487 1.00 72.69 105 LEU A C 1
ATOM 829 O O . LEU A 1 105 ? 11.725 15.193 -19.265 1.00 72.69 105 LEU A O 1
ATOM 833 N N . ALA A 1 106 ? 11.789 14.038 -21.189 1.00 74.81 106 ALA A N 1
ATOM 834 C CA . ALA A 1 106 ? 11.668 12.726 -20.557 1.00 74.81 106 ALA A CA 1
ATOM 835 C C . ALA A 1 106 ? 12.821 12.468 -19.571 1.00 74.81 106 ALA A C 1
ATOM 837 O O . ALA A 1 106 ? 12.577 12.082 -18.428 1.00 74.81 106 ALA A O 1
ATOM 838 N N . ASN A 1 107 ? 14.062 12.763 -19.967 1.00 70.31 107 ASN A N 1
ATOM 839 C CA . ASN A 1 107 ? 15.235 12.625 -19.101 1.00 70.31 107 ASN A CA 1
ATOM 840 C C . ASN A 1 107 ? 15.169 13.549 -17.871 1.00 70.31 107 ASN A C 1
ATOM 842 O O . ASN A 1 107 ? 15.489 13.116 -16.765 1.00 70.31 107 ASN A O 1
ATOM 846 N N . VAL A 1 108 ? 14.718 14.797 -18.042 1.00 71.56 108 VAL A N 1
ATOM 847 C CA . VAL A 1 108 ? 14.541 15.756 -16.937 1.00 71.56 108 VAL A CA 1
ATOM 848 C C . VAL A 1 108 ? 13.433 15.310 -15.981 1.00 71.56 108 VAL A C 1
ATOM 850 O O . VAL A 1 108 ? 13.630 15.353 -14.768 1.00 71.56 108 VAL A O 1
ATOM 853 N N . MET A 1 109 ? 12.298 14.826 -16.496 1.00 76.94 109 MET A N 1
ATOM 854 C CA . MET A 1 109 ? 11.214 14.302 -15.658 1.00 76.94 109 MET A CA 1
ATOM 855 C C . MET A 1 109 ? 11.672 13.087 -14.846 1.00 76.94 109 MET A C 1
ATOM 857 O O . MET A 1 109 ? 11.418 13.018 -13.648 1.00 76.94 109 MET A O 1
ATOM 861 N N . ILE A 1 110 ? 12.411 12.163 -15.463 1.00 71.19 110 ILE A N 1
ATOM 862 C CA . ILE A 1 110 ? 12.990 10.999 -14.779 1.00 71.19 110 ILE A CA 1
ATOM 863 C C . ILE A 1 110 ? 13.944 11.425 -13.652 1.00 71.19 110 ILE A C 1
ATOM 865 O O . ILE A 1 110 ? 13.885 10.857 -12.562 1.00 71.19 110 ILE A O 1
ATOM 869 N N . MET A 1 111 ? 14.803 12.420 -13.896 1.00 71.81 111 MET A N 1
ATOM 870 C CA . MET A 1 111 ? 15.760 12.921 -12.902 1.00 71.81 111 MET A CA 1
ATOM 871 C C . MET A 1 111 ? 15.072 13.622 -11.722 1.00 71.81 111 MET A C 1
ATOM 873 O O . MET A 1 111 ? 15.479 13.429 -10.582 1.00 71.81 111 MET A O 1
ATOM 877 N N . LEU A 1 112 ? 14.016 14.403 -11.971 1.00 66.88 112 LEU A N 1
ATOM 878 C CA . LEU A 1 112 ? 13.278 15.115 -10.920 1.00 66.88 112 LEU A CA 1
ATOM 879 C C . LEU A 1 112 ? 12.356 14.202 -10.100 1.00 66.88 112 LEU A C 1
ATOM 881 O O . LEU A 1 112 ? 12.111 14.477 -8.930 1.00 66.88 112 LEU A O 1
ATOM 885 N N . CYS A 1 113 ? 11.845 13.116 -10.684 1.00 65.38 113 CYS A N 1
ATOM 886 C CA . CYS A 1 113 ? 10.933 12.194 -10.002 1.00 65.38 113 CYS A CA 1
ATOM 887 C C . CYS A 1 113 ? 11.623 11.173 -9.075 1.00 65.38 113 CYS A C 1
ATOM 889 O O . CYS A 1 113 ? 10.918 10.377 -8.453 1.00 65.38 113 CYS A O 1
ATOM 891 N N . ARG A 1 114 ? 12.962 11.155 -8.996 1.00 58.09 114 ARG A N 1
ATOM 892 C CA . ARG A 1 114 ? 13.740 10.214 -8.163 1.00 58.09 114 ARG A CA 1
ATOM 893 C C . ARG A 1 114 ? 14.639 10.869 -7.097 1.00 58.09 114 ARG A C 1
ATOM 895 O O . ARG A 1 114 ? 15.401 10.146 -6.463 1.00 58.09 114 ARG A O 1
ATOM 902 N N . ASN A 1 115 ? 14.545 12.186 -6.895 1.00 47.91 115 ASN A N 1
ATOM 903 C CA . ASN A 1 115 ? 15.186 12.888 -5.768 1.00 47.91 115 ASN A CA 1
ATOM 904 C C . ASN A 1 115 ? 14.367 12.803 -4.474 1.00 47.91 115 ASN A C 1
ATOM 906 O O . ASN A 1 115 ? 13.122 12.706 -4.567 1.00 47.91 115 ASN A O 1
#

Radius of gyration: 20.51 Å; Cα contacts (8 Å, |Δi|>4): 62; chains: 1; bounding box: 48×35×47 Å